Protein AF-A0A497P6H8-F1 (afdb_monomer_lite)

Sequence (77 aa):
MREMVSKSPNDVSATFRIITRSDKGNTERKSDPVYQCPLCGYKFGWEKGEKACQACFMKKHCKLIMCPRCHHEFPKT

pLDDT: mean 70.29, std 12.99, range [44.97, 89.69]

Structure (mmCIF, N/CA/C/O backbone):
data_AF-A0A497P6H8-F1
#
_entry.id   AF-A0A497P6H8-F1
#
loop_
_atom_site.group_PDB
_atom_site.id
_atom_site.type_symbol
_atom_site.label_atom_id
_atom_site.label_alt_id
_atom_site.label_comp_id
_atom_site.label_asym_id
_atom_site.label_entity_id
_atom_site.label_seq_id
_atom_site.pdbx_PDB_ins_code
_atom_site.Cartn_x
_atom_site.Cartn_y
_atom_site.Cartn_z
_atom_site.occupancy
_atom_site.B_iso_or_equiv
_atom_site.auth_seq_id
_atom_site.auth_comp_id
_atom_site.auth_asym_id
_atom_site.auth_atom_id
_atom_site.pdbx_PDB_model_num
ATOM 1 N N . MET A 1 1 ? 62.196 17.869 55.498 1.00 44.97 1 MET A N 1
ATOM 2 C CA . MET A 1 1 ? 61.213 16.808 55.1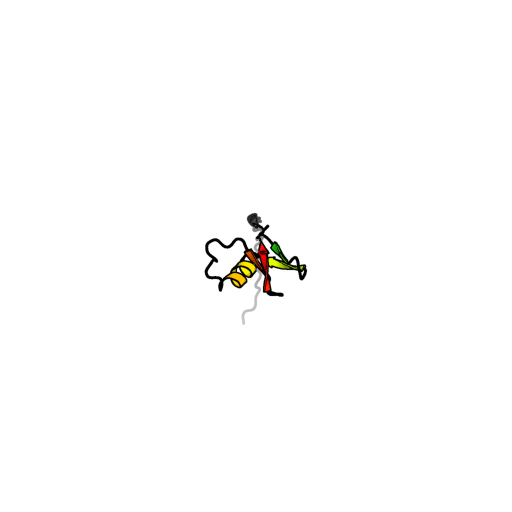94 1.00 44.97 1 MET A CA 1
ATOM 3 C C . MET A 1 1 ? 59.933 17.174 55.931 1.00 44.97 1 MET A C 1
ATOM 5 O O . MET A 1 1 ? 59.968 17.261 57.149 1.00 44.97 1 MET A O 1
ATOM 9 N N . ARG A 1 2 ? 58.887 17.584 55.199 1.00 48.62 2 ARG A N 1
ATOM 10 C CA . ARG A 1 2 ? 57.606 18.071 55.737 1.00 48.62 2 ARG A CA 1
ATOM 11 C C . ARG A 1 2 ? 56.568 16.969 55.551 1.00 48.62 2 ARG A C 1
ATOM 13 O O . ARG A 1 2 ? 56.134 16.738 54.431 1.00 48.62 2 ARG A O 1
ATOM 20 N N . GLU A 1 3 ? 56.165 16.349 56.642 1.00 51.16 3 GLU A N 1
ATOM 21 C CA . GLU A 1 3 ? 54.870 15.690 56.759 1.00 51.16 3 GLU A CA 1
ATOM 22 C C . GLU A 1 3 ? 54.131 16.427 57.858 1.00 51.16 3 GLU A C 1
ATOM 24 O O . GLU A 1 3 ? 54.741 16.687 58.889 1.00 51.16 3 GLU A O 1
ATOM 29 N N . MET A 1 4 ? 52.874 16.802 57.621 1.00 47.47 4 MET A N 1
ATOM 30 C CA . MET A 1 4 ? 51.864 17.029 58.659 1.00 47.47 4 MET A CA 1
ATOM 31 C C . MET A 1 4 ? 50.529 17.408 57.998 1.00 47.47 4 MET A C 1
ATOM 33 O O . MET A 1 4 ? 50.311 18.535 57.566 1.00 47.47 4 MET A O 1
ATOM 37 N N . VAL A 1 5 ? 49.661 16.396 57.953 1.00 60.06 5 VAL A N 1
ATOM 38 C CA . VAL A 1 5 ? 48.207 16.422 58.173 1.00 60.06 5 VAL A CA 1
ATOM 39 C C . VAL A 1 5 ? 47.336 17.322 57.283 1.00 60.06 5 VAL A C 1
ATOM 41 O O . VAL A 1 5 ? 47.003 18.465 57.579 1.00 60.06 5 VAL A O 1
ATOM 44 N N . SER A 1 6 ? 46.833 16.709 56.214 1.00 56.72 6 SER A N 1
ATOM 45 C CA . SER A 1 6 ? 45.653 17.156 55.478 1.00 56.72 6 SER A CA 1
ATOM 46 C C . SER A 1 6 ? 44.389 16.654 56.180 1.00 56.72 6 SER A C 1
ATOM 48 O O . SER A 1 6 ? 44.151 15.449 56.224 1.00 56.72 6 SER A O 1
ATOM 50 N N . LYS A 1 7 ? 43.557 17.559 56.702 1.00 56.09 7 LYS A N 1
ATOM 51 C CA . LYS A 1 7 ? 42.134 17.297 56.979 1.00 56.09 7 LYS A CA 1
ATOM 52 C C . LYS A 1 7 ? 41.390 18.628 57.088 1.00 56.09 7 LYS A C 1
ATOM 54 O O . LYS A 1 7 ? 41.384 19.265 58.132 1.00 56.09 7 LYS A O 1
ATOM 59 N N . SER A 1 8 ? 40.795 19.050 55.976 1.00 55.00 8 SER A N 1
ATOM 60 C CA . SER A 1 8 ? 39.729 20.056 55.967 1.00 55.00 8 SER A CA 1
ATOM 61 C C . SER A 1 8 ? 38.390 19.348 56.194 1.00 55.00 8 SER A C 1
ATOM 63 O O . SER A 1 8 ? 38.078 18.435 55.428 1.00 55.00 8 SER A O 1
ATOM 65 N N . PRO A 1 9 ? 37.600 19.741 57.203 1.00 60.75 9 PRO A N 1
ATOM 66 C CA . PRO A 1 9 ? 36.213 19.333 57.356 1.00 60.75 9 PRO A CA 1
ATOM 67 C C . PRO A 1 9 ? 35.307 20.532 57.060 1.00 60.75 9 PRO A C 1
ATOM 69 O O . PRO A 1 9 ? 35.298 21.475 57.835 1.00 60.75 9 PRO A O 1
ATOM 72 N N . ASN A 1 10 ? 34.577 20.516 55.949 1.00 61.94 10 ASN 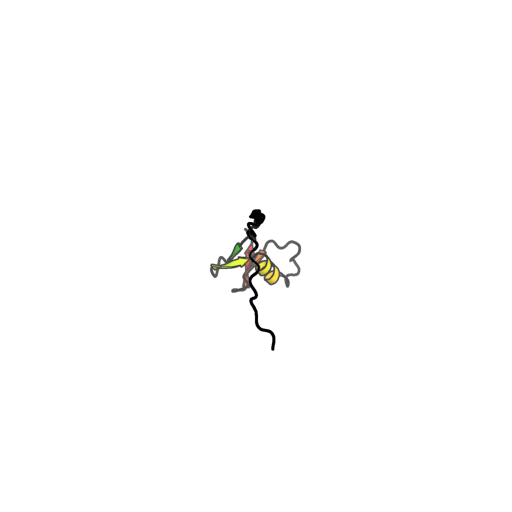A N 1
ATOM 73 C CA . ASN A 1 10 ? 33.396 21.362 55.725 1.00 61.94 10 ASN A CA 1
ATOM 74 C C . ASN A 1 10 ? 32.554 20.635 54.664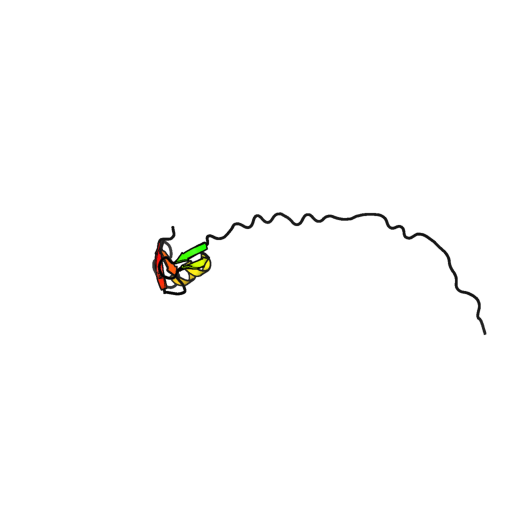 1.00 61.94 10 ASN A C 1
ATOM 76 O O . ASN A 1 10 ? 32.979 20.508 53.521 1.00 61.94 10 ASN A O 1
ATOM 80 N N . ASP A 1 11 ? 31.593 19.812 55.065 1.00 46.56 11 ASP A N 1
ATOM 81 C CA . ASP A 1 11 ? 30.237 20.165 55.511 1.00 46.56 11 ASP A CA 1
ATOM 82 C C . ASP A 1 11 ? 29.265 20.354 54.330 1.00 46.56 11 ASP A C 1
ATOM 84 O O . ASP A 1 11 ? 29.390 21.245 53.495 1.00 46.56 11 ASP A O 1
ATOM 88 N N . VAL A 1 12 ? 28.325 19.406 54.279 1.00 59.56 12 VAL A N 1
ATOM 89 C CA . VAL A 1 12 ? 26.970 19.474 53.718 1.00 59.56 12 VAL A CA 1
ATOM 90 C C . VAL A 1 12 ? 26.775 20.074 52.313 1.00 59.56 12 VAL A C 1
ATOM 92 O O . VAL A 1 12 ? 26.158 21.115 52.115 1.00 59.56 12 VAL A O 1
ATOM 95 N N . SER A 1 13 ? 27.113 19.307 51.273 1.00 49.12 13 SER A N 1
ATOM 96 C CA . SER A 1 13 ? 26.428 19.452 49.974 1.00 49.12 13 SER A CA 1
ATOM 97 C C . SER A 1 13 ? 25.087 18.713 49.997 1.00 49.12 13 SER A C 1
ATOM 99 O O . SER A 1 13 ? 24.896 17.683 49.356 1.00 49.12 13 SER A O 1
ATOM 101 N N . ALA A 1 14 ? 24.134 19.251 50.759 1.00 58.19 14 ALA A N 1
ATOM 102 C CA . ALA A 1 14 ? 22.720 18.960 50.564 1.00 58.19 14 ALA A CA 1
ATOM 103 C C . ALA A 1 14 ? 22.184 19.870 49.448 1.00 58.19 14 ALA A C 1
ATOM 105 O O . ALA A 1 14 ? 21.429 20.811 49.694 1.00 58.19 14 ALA A O 1
ATOM 106 N N . THR A 1 15 ? 22.577 19.591 48.202 1.00 61.69 15 THR A N 1
ATOM 107 C CA . THR A 1 15 ? 21.921 20.194 47.035 1.00 61.69 15 THR A CA 1
ATOM 108 C C . THR A 1 15 ? 20.590 19.490 46.830 1.00 61.69 15 THR A C 1
ATOM 110 O O . THR A 1 15 ? 20.461 18.475 46.149 1.00 61.69 15 THR A O 1
ATOM 113 N N . PHE A 1 16 ? 19.594 20.032 47.515 1.00 57.25 16 PHE A N 1
ATOM 114 C CA . PHE A 1 16 ? 18.187 19.758 47.309 1.00 57.25 16 PHE A CA 1
ATOM 115 C C . PHE A 1 16 ? 17.749 20.330 45.946 1.00 57.25 16 PHE A C 1
ATOM 117 O O . PHE A 1 16 ? 18.206 21.409 45.566 1.00 57.25 16 PHE A O 1
ATOM 124 N N . ARG A 1 17 ? 16.737 19.689 45.332 1.00 54.66 17 ARG A N 1
ATOM 125 C CA . ARG A 1 17 ? 15.919 20.146 44.176 1.00 54.66 17 ARG A CA 1
ATOM 126 C C . ARG A 1 17 ? 16.560 19.832 42.801 1.00 54.66 17 ARG A C 1
ATOM 128 O O . ARG A 1 17 ? 17.730 20.092 42.598 1.00 54.66 17 ARG A O 1
ATOM 135 N N . ILE A 1 18 ? 15.895 19.287 41.775 1.00 60.69 18 ILE A N 1
ATOM 136 C CA . ILE A 1 18 ? 14.477 19.169 41.391 1.00 60.69 18 ILE A CA 1
ATOM 137 C C . ILE A 1 18 ? 14.369 17.921 40.493 1.00 60.69 18 ILE A C 1
ATOM 139 O O . ILE A 1 18 ? 15.133 17.793 39.540 1.00 60.69 18 ILE A O 1
ATOM 143 N N . ILE A 1 19 ? 13.408 17.026 40.734 1.00 62.19 19 ILE A N 1
ATOM 144 C CA . ILE A 1 19 ? 13.025 16.005 39.744 1.00 62.19 19 ILE A CA 1
ATOM 145 C C . ILE A 1 19 ? 12.203 16.724 38.668 1.00 62.19 19 ILE A C 1
ATOM 147 O O . ILE A 1 19 ? 11.012 16.967 38.856 1.00 62.19 19 ILE A O 1
ATOM 151 N N . THR A 1 20 ? 12.816 17.120 37.553 1.00 57.41 20 THR A N 1
ATOM 152 C CA . THR A 1 20 ? 12.061 17.555 36.373 1.00 57.41 20 THR A CA 1
ATOM 153 C C . THR A 1 20 ? 11.457 16.309 35.728 1.00 57.41 20 THR A C 1
ATOM 155 O O . THR A 1 20 ? 12.059 15.657 34.875 1.00 57.41 20 THR A O 1
ATOM 158 N N . ARG A 1 21 ? 10.252 15.927 36.173 1.00 53.38 21 ARG A N 1
ATOM 159 C CA . ARG A 1 21 ? 9.396 15.000 35.423 1.00 53.38 21 ARG A CA 1
ATOM 160 C C . ARG A 1 21 ? 9.122 15.639 34.060 1.00 53.38 21 ARG A C 1
ATOM 162 O O . ARG A 1 21 ? 8.254 16.489 33.924 1.00 53.38 21 ARG A O 1
ATOM 169 N N . SER A 1 22 ? 9.934 15.272 33.074 1.00 55.53 22 SER A N 1
ATOM 170 C CA . SER A 1 22 ? 9.667 15.548 31.669 1.00 55.53 22 SER A CA 1
ATOM 171 C C . SER A 1 22 ? 8.571 14.588 31.234 1.00 55.53 22 SER A C 1
ATOM 173 O O . SER A 1 22 ? 8.845 13.437 30.888 1.00 55.53 22 SER A O 1
ATOM 175 N N . ASP A 1 23 ? 7.329 15.056 31.324 1.00 62.72 23 ASP A N 1
ATOM 176 C CA . ASP A 1 23 ? 6.173 14.458 30.668 1.00 62.72 23 ASP A CA 1
ATOM 177 C C . ASP A 1 23 ? 6.492 14.312 29.174 1.00 62.72 23 ASP A C 1
ATOM 179 O O . ASP A 1 23 ? 6.460 15.267 28.396 1.00 62.72 23 ASP A O 1
ATOM 183 N N . LYS A 1 24 ? 6.896 13.099 28.780 1.00 62.56 24 LYS A N 1
ATOM 184 C CA . LYS A 1 24 ? 7.059 12.723 27.378 1.00 62.56 24 LYS A CA 1
ATOM 185 C C . LYS A 1 24 ? 5.691 12.852 26.725 1.00 62.56 24 LYS A C 1
ATOM 187 O O . LYS A 1 24 ? 4.788 12.077 27.027 1.00 62.56 24 LYS A O 1
ATOM 192 N N . GLY A 1 25 ? 5.581 13.847 25.847 1.00 53.56 25 GLY A N 1
ATOM 193 C CA . GLY A 1 25 ? 4.387 14.169 25.086 1.00 53.56 25 GLY A CA 1
ATOM 194 C C . GLY A 1 25 ? 3.689 12.929 24.538 1.00 53.56 25 GLY A C 1
ATOM 195 O O . GLY A 1 25 ? 4.306 12.043 23.939 1.00 53.56 25 GLY A O 1
ATOM 196 N N . ASN A 1 26 ? 2.380 12.894 24.755 1.00 55.12 26 ASN A N 1
ATOM 197 C CA . ASN A 1 26 ? 1.469 11.938 24.161 1.00 55.12 26 ASN A CA 1
ATOM 198 C C . ASN A 1 26 ? 1.450 12.178 22.643 1.00 55.12 26 ASN A C 1
ATOM 200 O O . ASN A 1 26 ? 0.702 13.003 22.133 1.00 55.12 26 ASN A O 1
ATOM 204 N N . THR A 1 27 ? 2.356 11.515 21.923 1.00 62.91 27 THR A N 1
ATOM 205 C CA . THR A 1 27 ? 2.263 11.404 20.468 1.00 62.91 27 THR A CA 1
ATOM 206 C C . THR A 1 27 ? 1.119 10.444 20.198 1.00 62.91 27 THR A C 1
ATOM 208 O O . THR A 1 27 ? 1.296 9.223 20.245 1.00 62.91 27 THR A O 1
ATOM 211 N N . GLU A 1 28 ? -0.061 11.005 19.964 1.00 62.16 28 GLU A N 1
ATOM 212 C CA . GLU A 1 28 ? -1.219 10.301 19.434 1.00 62.16 28 GLU A CA 1
ATOM 213 C C . GLU A 1 28 ? -0.812 9.696 18.084 1.00 62.16 28 GLU A C 1
ATOM 215 O O . GLU A 1 28 ? -0.800 10.345 17.037 1.00 62.16 28 GLU A O 1
ATOM 220 N N . ARG A 1 29 ? -0.354 8.442 18.131 1.00 60.66 29 ARG A N 1
ATOM 221 C CA . ARG A 1 29 ? 0.080 7.671 16.970 1.00 60.66 29 ARG A CA 1
ATOM 222 C C . ARG A 1 29 ? -1.149 7.398 16.118 1.00 60.66 29 ARG A C 1
ATOM 224 O O . ARG A 1 29 ? -1.902 6.473 16.400 1.00 60.66 29 ARG A O 1
ATOM 231 N N . LYS A 1 30 ? -1.354 8.224 15.093 1.00 59.22 30 LYS A N 1
ATOM 232 C CA . LYS A 1 30 ? -2.333 7.995 14.032 1.00 59.22 30 LYS A CA 1
ATOM 233 C C . LYS A 1 30 ? -1.998 6.649 13.385 1.00 59.22 30 LYS A C 1
ATOM 235 O O . LYS A 1 30 ? -1.035 6.548 12.638 1.00 59.22 30 LYS A O 1
ATOM 240 N N . SER A 1 31 ? -2.721 5.604 13.769 1.00 64.00 31 SER A N 1
ATOM 241 C CA . SER A 1 31 ? -2.503 4.242 13.294 1.00 64.00 31 SER A CA 1
ATOM 242 C C . SER A 1 31 ? -2.724 4.208 11.784 1.00 64.00 31 SER A C 1
ATOM 244 O O . SER A 1 31 ? -3.851 4.409 11.330 1.00 64.00 31 SER A O 1
ATOM 246 N N . ASP A 1 32 ? -1.671 3.986 11.000 1.00 72.81 32 ASP A N 1
ATOM 247 C CA . ASP A 1 32 ? -1.814 3.785 9.561 1.00 72.81 32 ASP A CA 1
ATOM 248 C C . ASP A 1 32 ? -2.792 2.627 9.285 1.00 72.81 32 ASP A C 1
ATOM 250 O O . ASP A 1 32 ? -2.725 1.594 9.967 1.00 72.81 32 ASP A O 1
ATOM 254 N N . PRO A 1 33 ? -3.704 2.755 8.303 1.00 73.12 33 PRO A N 1
ATOM 255 C CA . PRO A 1 33 ? -4.632 1.684 7.974 1.00 73.12 33 PRO A CA 1
ATOM 256 C C . PRO A 1 33 ? -3.859 0.439 7.514 1.00 73.12 33 PRO A C 1
ATOM 258 O O . PRO A 1 33 ? -3.035 0.483 6.593 1.00 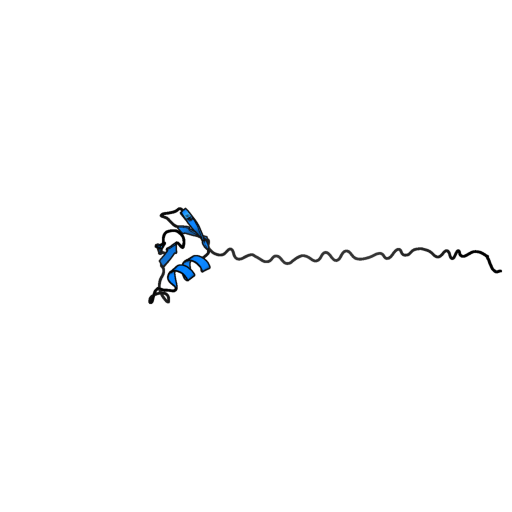73.12 33 PRO A O 1
ATOM 261 N N . VAL A 1 34 ? -4.124 -0.683 8.189 1.00 84.25 34 VAL A N 1
ATOM 262 C CA . VAL A 1 34 ? -3.549 -1.995 7.877 1.00 84.25 34 VAL A CA 1
ATOM 263 C C . VAL A 1 34 ? -4.518 -2.748 6.973 1.00 84.25 34 VAL A C 1
ATOM 265 O O . VAL A 1 34 ? -5.632 -3.068 7.379 1.00 84.25 34 VAL A O 1
ATOM 268 N N . TYR A 1 35 ? -4.075 -3.074 5.762 1.00 85.62 35 TYR A N 1
ATOM 269 C CA . TYR A 1 35 ? -4.829 -3.872 4.800 1.00 85.62 35 TYR A CA 1
ATOM 270 C C . TYR A 1 35 ? -4.503 -5.350 4.955 1.00 85.62 35 TYR A C 1
ATOM 272 O O . TYR A 1 35 ? -3.360 -5.721 5.223 1.00 85.62 35 TYR A O 1
ATOM 280 N N . GLN A 1 36 ? -5.500 -6.203 4.743 1.00 88.38 36 GLN A N 1
ATOM 281 C CA . GLN A 1 36 ? -5.340 -7.652 4.715 1.00 88.38 36 GLN A CA 1
ATOM 282 C C . GLN A 1 36 ? -5.741 -8.181 3.341 1.00 88.38 36 GLN A C 1
ATOM 284 O O . GLN A 1 36 ? -6.831 -7.894 2.854 1.00 88.38 36 GLN A O 1
ATOM 289 N N . CYS A 1 37 ? -4.867 -8.970 2.716 1.00 88.56 37 CYS A N 1
ATOM 290 C CA . CYS A 1 37 ? -5.187 -9.608 1.445 1.00 88.56 37 CYS A CA 1
ATOM 291 C C . CYS A 1 37 ? -6.254 -10.704 1.633 1.00 88.56 37 CYS A C 1
ATOM 293 O O . CYS A 1 37 ? -6.029 -11.604 2.450 1.00 88.56 37 CYS A O 1
ATOM 295 N N . PRO A 1 38 ? -7.353 -10.701 0.854 1.00 86.56 38 PRO A N 1
ATOM 296 C CA . PRO A 1 38 ? -8.404 -11.717 0.953 1.00 86.56 38 PRO A CA 1
ATOM 297 C C . PRO A 1 38 ? -7.975 -13.099 0.438 1.00 86.56 38 PRO A C 1
ATOM 299 O O . PRO A 1 38 ? -8.579 -14.094 0.817 1.00 86.56 38 PRO A O 1
ATOM 302 N N . LEU A 1 39 ? -6.925 -13.184 -0.390 1.00 88.31 39 LEU A N 1
ATOM 303 C CA . LEU A 1 39 ? -6.435 -14.463 -0.919 1.00 88.31 39 LEU A CA 1
ATOM 304 C C . LEU A 1 39 ? -5.403 -15.140 -0.017 1.00 88.31 39 LEU A C 1
ATOM 306 O O . LEU A 1 39 ? -5.492 -16.335 0.234 1.00 88.31 39 LEU A O 1
ATOM 310 N N . CYS A 1 40 ? -4.390 -14.398 0.440 1.00 89.69 40 CYS A N 1
ATOM 311 C CA . CYS A 1 40 ? -3.262 -14.982 1.176 1.00 89.69 40 CYS A CA 1
ATOM 312 C C . CYS A 1 40 ? -3.232 -14.613 2.665 1.00 89.69 40 CYS A C 1
ATOM 314 O O . CYS A 1 40 ? -2.331 -15.043 3.384 1.00 89.69 40 CYS A O 1
ATOM 316 N N . GLY A 1 41 ? -4.156 -13.764 3.127 1.00 88.25 41 GLY A N 1
ATOM 317 C CA . GLY A 1 41 ? -4.218 -13.294 4.513 1.00 88.25 41 GLY A CA 1
ATOM 318 C C . GLY A 1 41 ? -3.071 -12.367 4.930 1.00 88.25 41 GLY A C 1
ATOM 319 O O . GLY A 1 41 ? -2.984 -11.993 6.099 1.00 88.25 41 GLY A O 1
ATOM 320 N N . TYR A 1 42 ? -2.181 -11.979 4.010 1.00 89.19 42 TYR A N 1
ATOM 321 C CA . TYR A 1 42 ? -1.044 -11.119 4.327 1.00 89.19 42 TYR A CA 1
ATOM 322 C C . TYR A 1 42 ? -1.507 -9.722 4.736 1.00 89.19 42 TYR A C 1
ATOM 324 O O . TYR A 1 42 ? -2.265 -9.082 4.004 1.00 89.19 42 TYR A O 1
ATOM 332 N N . LYS A 1 43 ? -1.021 -9.252 5.888 1.00 87.88 43 LYS A N 1
ATOM 333 C CA . LYS A 1 43 ? -1.304 -7.919 6.422 1.00 87.88 43 LYS A CA 1
ATOM 334 C C . LYS A 1 43 ? -0.177 -6.957 6.060 1.00 87.88 43 LYS A C 1
ATOM 336 O O . LYS A 1 43 ? 0.990 -7.251 6.317 1.00 87.88 43 LYS A O 1
ATOM 341 N N . PHE A 1 44 ? -0.512 -5.818 5.467 1.00 86.31 44 PHE A N 1
ATOM 342 C CA . PHE A 1 44 ? 0.448 -4.804 5.037 1.00 86.31 44 PHE A CA 1
ATOM 343 C C . PHE A 1 44 ? -0.129 -3.394 5.182 1.00 86.31 44 PHE A C 1
ATOM 345 O O . PHE A 1 44 ? -1.337 -3.195 5.132 1.00 86.31 44 PHE A O 1
ATOM 352 N N . GLY A 1 45 ? 0.742 -2.407 5.389 1.00 84.94 45 GLY A N 1
ATOM 353 C CA . GLY A 1 45 ? 0.332 -1.003 5.480 1.00 84.94 45 GLY A CA 1
ATOM 354 C C . GLY A 1 45 ? 0.060 -0.378 4.110 1.00 84.94 45 GLY A C 1
ATOM 355 O O . GLY A 1 45 ? 0.558 -0.868 3.091 1.00 84.94 45 GLY A O 1
ATOM 356 N N . TRP A 1 46 ? -0.676 0.736 4.111 1.00 78.44 46 TRP A N 1
ATOM 357 C CA . TRP A 1 46 ? -1.011 1.543 2.928 1.00 78.44 46 TRP A CA 1
ATOM 358 C C . TRP A 1 46 ? 0.177 1.781 1.990 1.00 78.44 46 TRP A C 1
ATOM 360 O O . TRP A 1 46 ? 0.100 1.466 0.805 1.00 78.44 46 TRP A O 1
ATOM 370 N N . GLU A 1 47 ? 1.314 2.230 2.530 1.00 78.19 47 GLU A N 1
ATOM 371 C CA . GLU A 1 47 ? 2.495 2.573 1.729 1.00 78.19 47 GLU A CA 1
ATOM 372 C C . GLU A 1 47 ? 3.013 1.383 0.901 1.00 78.19 47 GLU A C 1
ATOM 374 O O . GLU A 1 47 ? 3.432 1.545 -0.244 1.00 78.19 47 GLU A O 1
ATOM 379 N N . LYS A 1 48 ? 2.943 0.161 1.449 1.00 74.38 48 LYS A N 1
ATOM 380 C CA . LYS A 1 48 ? 3.340 -1.059 0.728 1.00 74.38 48 LYS A CA 1
ATOM 381 C C . LYS A 1 48 ? 2.325 -1.444 -0.351 1.00 74.38 48 LYS A C 1
ATOM 383 O O . LYS A 1 48 ? 2.733 -1.942 -1.396 1.00 74.38 48 LYS A O 1
ATOM 388 N N . GLY A 1 49 ? 1.035 -1.207 -0.106 1.00 73.31 49 GLY A N 1
ATOM 389 C CA . GLY A 1 49 ? -0.037 -1.446 -1.075 1.00 73.31 49 GLY A CA 1
ATOM 390 C C . GLY A 1 49 ? 0.006 -0.483 -2.259 1.00 73.31 49 GLY A C 1
ATOM 391 O O . GLY A 1 49 ? -0.067 -0.916 -3.405 1.00 73.31 49 GLY A O 1
ATOM 392 N N . GLU A 1 50 ? 0.201 0.813 -1.997 1.00 71.94 50 GLU A N 1
ATOM 393 C CA . GLU A 1 50 ? 0.352 1.822 -3.052 1.00 71.94 50 GLU A CA 1
ATOM 394 C C . GLU A 1 50 ? 1.625 1.613 -3.869 1.00 71.94 50 GLU A C 1
ATOM 396 O O . GLU A 1 50 ? 1.586 1.726 -5.095 1.00 71.94 50 GLU A O 1
ATOM 401 N N . LYS A 1 51 ? 2.745 1.269 -3.213 1.00 73.69 51 LYS A N 1
ATOM 402 C CA . LYS A 1 51 ? 4.006 0.947 -3.897 1.00 73.69 51 LYS A CA 1
ATOM 403 C C . LYS A 1 51 ? 3.837 -0.193 -4.898 1.00 73.69 51 LYS A C 1
ATOM 405 O O . LYS A 1 51 ? 4.350 -0.093 -6.007 1.00 73.69 51 LYS A O 1
ATOM 410 N N . ALA A 1 52 ? 3.065 -1.224 -4.554 1.00 70.44 52 ALA A N 1
ATOM 411 C CA . ALA A 1 52 ? 2.776 -2.323 -5.474 1.00 70.44 52 ALA A CA 1
ATOM 412 C C . ALA A 1 52 ? 1.968 -1.865 -6.709 1.00 70.44 52 ALA A C 1
ATOM 414 O O . ALA A 1 52 ? 2.189 -2.359 -7.810 1.00 70.44 52 ALA A O 1
ATOM 415 N N . CYS A 1 53 ? 1.105 -0.853 -6.565 1.00 71.88 53 CYS A N 1
ATOM 416 C CA . CYS A 1 53 ? 0.351 -0.256 -7.673 1.00 71.88 53 CYS A CA 1
ATOM 417 C C . CYS A 1 53 ? 1.100 0.861 -8.432 1.00 71.88 53 CYS A C 1
ATOM 419 O O . CYS A 1 53 ? 0.531 1.440 -9.360 1.00 71.88 53 CYS A O 1
ATOM 421 N N . GLN A 1 54 ? 2.358 1.191 -8.101 1.00 69.06 54 GLN A N 1
ATOM 422 C CA . GLN A 1 54 ? 3.075 2.323 -8.721 1.00 69.06 54 GLN A CA 1
ATOM 423 C C . GLN A 1 54 ? 3.281 2.190 -10.236 1.00 69.06 54 GLN A C 1
ATOM 425 O O . GLN A 1 54 ? 3.382 3.216 -10.924 1.00 69.06 54 GLN A O 1
ATOM 430 N N . ALA A 1 55 ? 3.307 0.954 -10.740 1.00 70.88 55 ALA A N 1
ATOM 431 C CA . ALA A 1 55 ? 3.399 0.635 -12.162 1.00 70.88 55 ALA A CA 1
ATOM 432 C C . ALA A 1 55 ? 2.078 0.857 -12.927 1.00 70.88 55 ALA A C 1
ATOM 434 O O . ALA A 1 55 ? 2.076 0.900 -14.155 1.00 70.88 55 ALA A O 1
ATOM 435 N N . CYS A 1 56 ? 0.950 1.029 -12.231 1.00 72.81 56 CYS A N 1
ATOM 436 C CA . CYS A 1 56 ? -0.343 1.236 -12.868 1.00 72.81 56 CYS A CA 1
ATOM 437 C C . CYS A 1 56 ? -0.468 2.677 -13.395 1.00 72.81 56 CYS A C 1
ATOM 439 O O . CYS A 1 56 ? -0.401 3.646 -12.633 1.00 72.81 56 CYS A O 1
ATOM 441 N N . PHE A 1 57 ? -0.724 2.837 -14.697 1.00 70.94 57 PHE A N 1
ATOM 442 C CA . PHE A 1 57 ? -0.974 4.148 -15.316 1.00 70.94 57 PHE A CA 1
ATOM 443 C C . PHE A 1 57 ? -2.199 4.869 -14.722 1.00 70.94 57 PHE A C 1
ATOM 445 O O . PHE A 1 57 ? -2.241 6.098 -14.687 1.00 70.94 57 PHE A O 1
ATOM 452 N N . MET A 1 58 ? -3.162 4.118 -14.181 1.00 71.25 58 MET A N 1
ATOM 453 C CA . MET A 1 58 ? -4.403 4.637 -13.588 1.00 71.25 58 MET A CA 1
ATOM 454 C C . MET A 1 58 ? -4.267 5.017 -12.099 1.00 71.25 58 MET A C 1
ATOM 456 O O . MET A 1 58 ? -5.255 5.380 -11.459 1.00 71.25 58 MET A O 1
ATOM 460 N N . LYS A 1 59 ? -3.053 4.977 -11.523 1.00 68.56 59 LYS A N 1
ATOM 461 C CA . LYS A 1 59 ? -2.799 5.154 -10.077 1.00 68.56 59 LYS A CA 1
ATOM 462 C C . LYS A 1 59 ? -3.388 6.415 -9.441 1.00 68.56 59 LYS A C 1
ATOM 464 O O . LYS A 1 59 ? -3.767 6.369 -8.280 1.00 68.56 59 LYS A O 1
ATOM 469 N N . LYS A 1 60 ? -3.527 7.522 -10.185 1.00 66.62 60 LYS A N 1
ATOM 470 C CA . LYS A 1 60 ? -4.060 8.790 -9.643 1.00 66.62 60 LYS A CA 1
ATOM 471 C C . LYS A 1 60 ? -5.506 8.683 -9.136 1.00 66.62 60 LYS A C 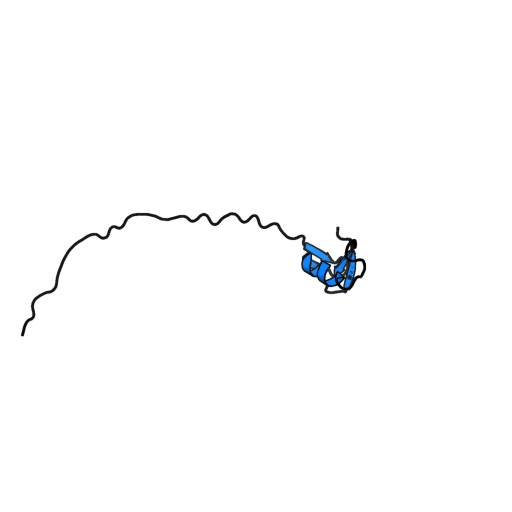1
ATOM 473 O O . LYS A 1 60 ? -5.888 9.444 -8.255 1.00 66.62 60 LYS A O 1
ATOM 478 N N . HIS A 1 61 ? -6.291 7.742 -9.666 1.00 69.56 61 HIS A N 1
ATOM 479 C CA . HIS A 1 61 ? -7.692 7.531 -9.275 1.00 69.56 61 HIS A CA 1
ATOM 480 C C . HIS A 1 61 ? -8.013 6.067 -8.945 1.00 69.56 61 HIS A C 1
ATOM 482 O O . HIS A 1 61 ? -9.172 5.724 -8.702 1.00 69.56 61 HIS A O 1
ATOM 488 N N . CYS A 1 62 ? -7.001 5.197 -8.915 1.00 73.75 62 CYS A N 1
ATOM 489 C CA . CYS A 1 62 ? -7.197 3.786 -8.639 1.00 73.75 62 CYS A CA 1
ATOM 490 C C . CYS A 1 62 ? -7.551 3.592 -7.161 1.00 73.75 62 CYS A C 1
ATOM 492 O O . CYS A 1 62 ? -6.809 3.980 -6.259 1.00 73.75 62 CYS A O 1
ATOM 494 N N . LYS A 1 63 ? -8.718 3.000 -6.904 1.00 77.25 63 LYS A N 1
ATOM 495 C CA . LYS A 1 63 ? -9.131 2.586 -5.557 1.00 77.25 63 LYS A CA 1
ATOM 496 C C . LYS A 1 63 ? -8.739 1.137 -5.259 1.00 77.25 63 LYS A C 1
ATOM 498 O O . LYS A 1 63 ? -9.192 0.607 -4.253 1.00 77.25 63 LYS A O 1
ATOM 503 N N . LEU A 1 64 ? -7.942 0.497 -6.114 1.00 82.38 64 LEU A N 1
ATOM 504 C CA . LEU A 1 64 ? -7.415 -0.836 -5.851 1.00 82.38 64 LEU A CA 1
ATOM 505 C C . LEU A 1 64 ? -6.054 -0.756 -5.163 1.00 82.38 64 LEU A C 1
ATOM 507 O O . LEU A 1 64 ? -5.284 0.179 -5.376 1.00 82.38 64 LEU A O 1
ATOM 511 N N . ILE A 1 65 ? -5.781 -1.771 -4.356 1.00 82.62 65 ILE A N 1
ATOM 512 C CA . ILE A 1 65 ? -4.476 -2.066 -3.784 1.00 82.62 65 ILE A CA 1
ATOM 513 C C . ILE A 1 65 ? -4.027 -3.439 -4.274 1.00 82.62 65 ILE A C 1
ATOM 515 O O . ILE A 1 65 ? -4.843 -4.345 -4.457 1.00 82.62 65 ILE A O 1
ATOM 519 N N . MET A 1 66 ? -2.724 -3.599 -4.478 1.00 84.81 66 MET A N 1
ATOM 520 C CA . MET A 1 66 ? -2.129 -4.873 -4.863 1.00 84.81 66 MET A CA 1
ATOM 521 C C . MET A 1 66 ? -1.408 -5.485 -3.663 1.00 84.81 66 MET A C 1
ATOM 523 O O . MET A 1 66 ? -0.629 -4.823 -2.975 1.00 84.81 66 MET A O 1
ATOM 527 N N . CYS A 1 67 ? -1.651 -6.771 -3.401 1.00 87.00 67 CYS A N 1
ATOM 528 C CA . CYS A 1 67 ? -0.915 -7.483 -2.366 1.00 87.00 67 CYS A CA 1
ATOM 529 C C . CYS A 1 67 ? 0.547 -7.692 -2.798 1.00 87.00 67 CYS A C 1
ATOM 531 O O . CYS A 1 67 ? 0.777 -8.370 -3.797 1.00 87.00 67 CYS A O 1
ATOM 533 N N . PRO A 1 68 ? 1.551 -7.261 -2.013 1.00 83.81 68 PRO A N 1
ATOM 534 C CA . PRO A 1 68 ? 2.964 -7.462 -2.356 1.00 83.81 68 PRO A CA 1
ATOM 535 C C . PRO A 1 68 ? 3.428 -8.926 -2.245 1.00 83.81 68 PRO A C 1
ATOM 537 O O . PRO A 1 68 ? 4.573 -9.229 -2.559 1.00 83.81 68 PRO A O 1
ATOM 540 N N . ARG A 1 69 ? 2.578 -9.837 -1.744 1.00 85.50 69 ARG A N 1
ATOM 541 C CA . ARG A 1 69 ? 2.905 -11.264 -1.590 1.00 85.50 69 ARG A CA 1
ATOM 542 C C . ARG A 1 69 ? 2.374 -12.122 -2.738 1.00 85.50 69 ARG A C 1
ATOM 544 O O . ARG A 1 69 ? 3.102 -12.970 -3.233 1.00 85.50 69 ARG A O 1
ATOM 551 N N . CYS A 1 70 ? 1.111 -11.945 -3.127 1.00 88.25 70 CYS A N 1
ATOM 552 C CA . CYS A 1 70 ? 0.467 -12.754 -4.171 1.00 88.25 70 CYS A CA 1
ATOM 553 C C . CYS A 1 70 ? 0.095 -11.962 -5.432 1.00 88.25 70 CYS A C 1
ATOM 555 O O . CYS A 1 70 ? -0.471 -12.545 -6.349 1.00 88.25 70 CYS A O 1
ATOM 557 N N . HIS A 1 71 ? 0.380 -10.656 -5.473 1.00 85.19 71 HIS A N 1
ATOM 558 C CA . HIS A 1 71 ? 0.069 -9.746 -6.585 1.00 85.19 71 HIS A CA 1
ATOM 559 C C . HIS A 1 71 ? -1.417 -9.643 -6.946 1.00 85.19 71 HIS A C 1
ATOM 561 O O . HIS A 1 71 ? -1.772 -9.144 -8.006 1.00 85.19 71 HIS A O 1
ATOM 567 N N . HIS A 1 72 ? -2.302 -10.074 -6.048 1.00 86.06 72 HIS A N 1
ATOM 568 C CA . HIS A 1 72 ? -3.734 -9.927 -6.247 1.00 86.06 72 HIS A CA 1
ATOM 569 C C . HIS A 1 72 ? -4.192 -8.498 -5.983 1.00 86.06 72 HIS A C 1
ATOM 571 O O . HIS A 1 72 ? -3.810 -7.893 -4.976 1.00 86.06 72 HIS A O 1
ATOM 577 N N . GLU A 1 73 ? -5.034 -8.002 -6.879 1.00 85.25 73 GLU A N 1
ATOM 578 C CA . GLU A 1 73 ? -5.592 -6.658 -6.875 1.00 85.25 73 GLU A CA 1
ATOM 579 C C . GLU A 1 73 ? -7.001 -6.695 -6.284 1.00 85.25 73 GLU A C 1
ATOM 581 O O . GLU A 1 73 ? -7.843 -7.483 -6.710 1.00 85.25 73 GLU A O 1
ATOM 586 N N . PHE A 1 74 ? -7.269 -5.848 -5.295 1.00 85.31 74 PHE A N 1
ATOM 587 C CA . PHE A 1 74 ? -8.569 -5.786 -4.631 1.00 85.31 74 PHE A CA 1
ATOM 588 C C . PHE A 1 74 ? -8.889 -4.348 -4.202 1.00 85.31 74 PHE A C 1
ATOM 590 O O . PHE A 1 74 ? -7.971 -3.541 -4.036 1.00 85.31 74 PHE A O 1
ATOM 597 N N . PRO A 1 75 ? -10.174 -3.974 -4.069 1.00 83.12 75 PRO A N 1
ATOM 598 C CA . PRO A 1 75 ? -10.548 -2.623 -3.669 1.00 83.12 75 PRO A CA 1
ATOM 599 C C . PRO A 1 75 ? -10.069 -2.306 -2.248 1.00 83.12 75 PRO A C 1
ATOM 601 O O . PRO A 1 75 ? -10.086 -3.162 -1.363 1.00 83.12 75 PRO A O 1
ATOM 604 N N . LYS A 1 76 ? -9.674 -1.050 -2.024 1.00 73.88 76 LYS A N 1
ATOM 605 C CA . LYS A 1 76 ? -9.473 -0.504 -0.682 1.00 73.88 76 LYS A CA 1
ATOM 606 C C . LYS A 1 76 ? -10.845 -0.399 -0.004 1.00 73.88 76 LYS A C 1
ATOM 608 O O . LYS A 1 76 ? -11.663 0.427 -0.409 1.00 73.88 76 LYS A O 1
ATOM 613 N N . THR A 1 77 ? -11.117 -1.291 0.944 1.00 60.28 77 THR A N 1
ATOM 614 C CA . THR A 1 77 ? -12.230 -1.137 1.894 1.00 60.28 77 THR A CA 1
ATOM 615 C C . THR A 1 77 ? -11.926 0.001 2.858 1.00 60.28 77 THR A C 1
ATOM 617 O O . THR A 1 77 ? -10.733 0.156 3.217 1.00 60.28 77 THR A O 1
#

Foldseek 3Di:
DDDDDDDDDDDDPPPDDDPPPPPPDDPPPPDFDWDADPPPRDIDGPVQFLVLCVPPPCSVPDQWTADPPPRDIDGDD

Secondary structure (DSSP, 8-state):
-------------------------------PPEEE-TTT--EEEHHHHHHHTTT-TTTTT--EEE-TTT--EEE--

Radius of gyration: 31.82 Å; chains: 1; bounding box: 73×36×74 Å

=== Feature glossary ===
Reading guide. The protein is described through the following features:

Foldseek 3Di. A 3Di character summarizes, for each residue, the relative orientation of the Cα frame of its nearest spatial neighbor. Because it encodes fold topology rather than chemistry, 3Di alignments detect remote structural similarity that sequence alignment misses.

Contact-map, Ramachandran, and PAE plots. Plot images: a contact map (which residues are close in 3D, as an N×N binary image), a Ramachandran scatter (backbone torsion angles, revealing secondary-structure composition at a glance), and — for AlphaFold structures — a PAE heatmap (pairwise prediction confidence).

Radius of gyration, Cα contacts, bounding box. Radius of gyration (Rg) is the root-mean-square distance of Cα atoms from their centroid — a single number for overall size and compactness. A globular domain of N residues has Rg ≈ 2.2·N^0.38 Å; an extend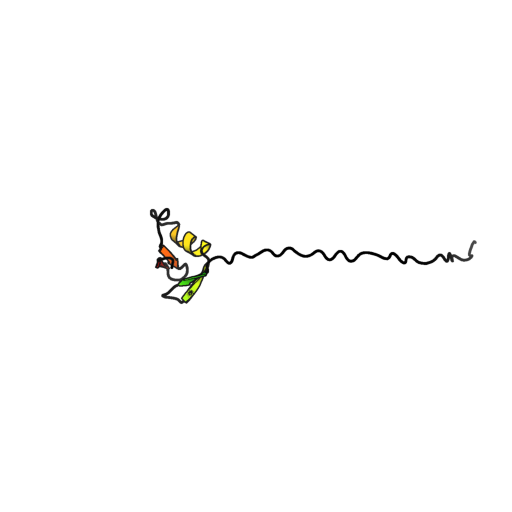ed or disordered chain has a much larger Rg. The Cα contact count is the number of residue pairs whose Cα atoms are within 8 Å and are more than four positions apart in sequence — a standard proxy for tertiary packing density. The bounding box is the smallest axis-aligned box enclosing all Cα atoms.

Secondary structure (8-state, DSSP). Eight-state secondary structure (DSSP): H is the canonical α-helix, G the tighter 3₁₀-helix, I the wider π-helix; E/B are β-structure, T and S are turns and bends, and '-' is everything else. DSSP derives these from the pattern of main-chain N–H···O=C hydrogen bonds, not from the sequence.

B-factor. B-factor (Debye–Waller factor) reflects atomic displacement in the crystal lattice. It is an experimental observable (units Å²), not a prediction; low values mean the atom is pinned down, high values mean it moves or is heterogeneous across the crystal.

pLDDT. pLDDT is the predicted lDDT-Cα score: AlphaFold's confidence that the local environment of each residue (all inter-atomic distances within 15 Å) is correctly placed. It is a per-residue number between 0 and 100, with higher meaning more reliable.

Nearest PDB structures. Nearest PDB neighbors are the top structural matches found by Foldseek when searching this structure against the entire Protein Data Bank. Each hit reports a TM-score (0 to 1; >0.5 almost always implies the same fold) and an E-value. These are *structural* homologs — they may share no detectable sequence similarity.

Solvent-accessible surface area. Accessible surface area quantifies burial. A residue with SASA near zero is packed into the hydrophobic core; one with SASA >100 Å² sits on the surface. Computed here via the Shrake–Rupley numerical algorithm with a 1.4 Å probe.

Rendered structure images. Structure images are PyMOL renders from six orthogonal camera directions. Cartoon representation draws helices as coils and strands as arrows; sticks shows the backbone as bonds; surface shows the solvent-excluded envelope. Rainbow coloring maps sequence position to hue (blue→red, N→C); chain coloring assigns a distinct color per polypeptide.

Backbone torsions (φ/ψ). φ (phi) and ψ (psi) are the two rotatable backbone dihedrals per residue: φ is the C(i-1)–N–Cα–C torsion, ψ is the N–Cα–C–N(i+1) torsion, both in degrees on (−180°, 180°]. α-helical residues cluster near (−60°, −45°); β-strand residues near (−120°, +130°). A Ramachandran plot is simply a scatter of (φ, ψ) for every residue.

Predicted aligned error. Predicted Aligned Error (PAE) is an AlphaFold confidence matrix: entry (i, j) is the expected error in the position of residue j, in ångströms, when the prediction is superimposed on the true structure at residue i. Low PAE within a block of residues means that block is internally rigid and well-predicted; high PAE between two blocks means their relative placement is uncertain even if each block individually is confident.

mmCIF coordinates. Structure coordinates are given as an mmCIF _atom_site loop: one row per atom with element, residue name, chain id, sequence number, and x/y/z position in Å. Only the four main-chain atoms per residue are included here; side chains are omitted to keep the record compact.

InterPro / GO / CATH / organism. Database cross-references. InterPro integrates a dozen domain/family signature databases into unified entries with residue-range hits. GO terms attach function/process/location labels with evidence codes. CATH codes position the fold in a four-level structural taxonomy. Organism is the NCBI-taxonomy species name.

Secondary structure (3-state, P-SEA). SS3 is a coarse helix/strand/coil call (letters a/b/c) made by the P-SEA algorithm from inter-Cα distances and dihedrals. It is less detailed than DSSP but needs only Cα positions.

Sequence. Sequence gives the chain of amino acids in standard one-letter code (A=alanine, C=cysteine, …, Y=tyrosine), read N→C. It is the only feature that is directly encoded by the gene; all structural features are derived from the folded form of this sequence.